Protein AF-A0A372FBF0-F1 (afdb_monomer)

Foldseek 3Di:
DDPVVVVVVVLVPDDPVVNVVVVCVVVVVVPVVPPDPVVNVVVVVVVVVCVVVVNDDDDDVVVVVVVVVVPD

pLDDT: mean 72.68, std 11.82, range [40.66, 92.19]

Radius of gyration: 22.27 Å; Cα contacts (8 Å, |Δi|>4): 11; chains: 1; bounding box: 58×17×44 Å

Sequence (72 aa):
MSIAEILYEQYKVLPKKVQNELKALINTDDEATVSVSVKALKNAVKDVKQLKKGKIQARPITKLFKELENGN

Structure (mmCIF, N/CA/C/O backbone):
data_AF-A0A372FBF0-F1
#
_entry.id   AF-A0A372FBF0-F1
#
loop_
_atom_site.group_PDB
_atom_site.id
_atom_site.type_symbol
_atom_site.label_atom_id
_atom_site.label_alt_id
_atom_site.label_comp_id
_atom_site.label_asym_id
_atom_site.label_entity_id
_atom_site.label_seq_id
_atom_site.pdbx_PDB_ins_code
_atom_site.Cartn_x
_atom_sit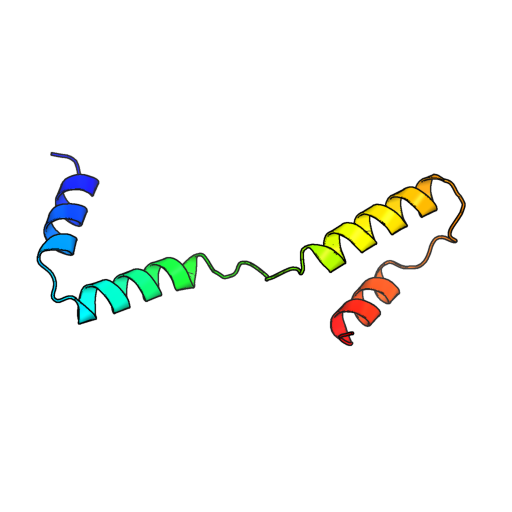e.Cartn_y
_atom_site.Cartn_z
_atom_site.occupancy
_atom_site.B_iso_or_equiv
_atom_site.auth_seq_id
_atom_site.auth_comp_id
_atom_site.auth_asym_id
_atom_site.auth_atom_id
_atom_site.pdbx_PDB_model_num
ATOM 1 N N . MET A 1 1 ? 33.482 -4.261 -1.090 1.00 62.19 1 MET A N 1
ATOM 2 C CA . MET A 1 1 ? 32.305 -4.117 -1.963 1.00 62.19 1 MET A CA 1
ATOM 3 C C . MET A 1 1 ? 31.207 -4.996 -1.405 1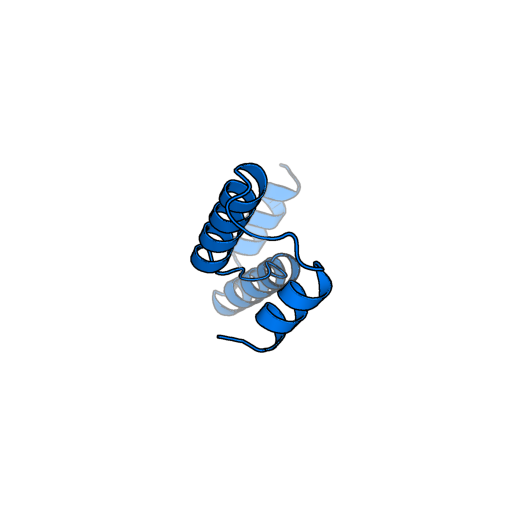.00 62.19 1 MET A C 1
ATOM 5 O O . MET A 1 1 ? 31.465 -6.168 -1.147 1.00 62.19 1 MET A O 1
ATOM 9 N N . SER A 1 2 ? 30.044 -4.426 -1.123 1.00 87.19 2 SER A N 1
ATOM 10 C CA . SER A 1 2 ? 28.890 -5.167 -0.617 1.00 87.19 2 SER A CA 1
ATOM 11 C C . SER A 1 2 ? 28.097 -5.800 -1.765 1.00 87.19 2 SER A C 1
ATOM 13 O O . SER A 1 2 ? 28.170 -5.361 -2.911 1.00 87.19 2 SER A O 1
ATOM 15 N N . ILE A 1 3 ? 27.303 -6.827 -1.458 1.00 83.12 3 ILE A N 1
ATOM 16 C CA . ILE A 1 3 ? 26.415 -7.484 -2.434 1.00 83.12 3 ILE A CA 1
ATOM 17 C C . ILE A 1 3 ? 25.419 -6.474 -3.034 1.00 83.12 3 ILE A C 1
ATOM 19 O O . ILE A 1 3 ? 25.129 -6.524 -4.227 1.00 83.12 3 ILE A O 1
ATOM 23 N N . ALA A 1 4 ? 24.957 -5.509 -2.233 1.00 82.50 4 ALA A N 1
ATOM 24 C CA . ALA A 1 4 ? 24.062 -4.446 -2.683 1.00 82.50 4 ALA A CA 1
ATOM 25 C C . ALA A 1 4 ? 24.727 -3.500 -3.701 1.00 82.50 4 ALA A C 1
ATOM 27 O O . ALA A 1 4 ? 24.096 -3.116 -4.683 1.00 82.50 4 ALA A O 1
ATOM 28 N N . GLU A 1 5 ? 26.007 -3.166 -3.511 1.00 81.38 5 GLU A N 1
ATOM 29 C CA . GLU A 1 5 ? 26.774 -2.345 -4.463 1.00 81.38 5 GLU A CA 1
ATOM 30 C C . GLU A 1 5 ? 26.964 -3.064 -5.804 1.00 81.38 5 GLU A C 1
ATOM 32 O O . GLU A 1 5 ? 26.813 -2.454 -6.859 1.00 81.38 5 GLU A O 1
ATOM 37 N N . ILE A 1 6 ? 27.234 -4.373 -5.773 1.00 85.12 6 ILE A N 1
ATOM 38 C CA . ILE A 1 6 ?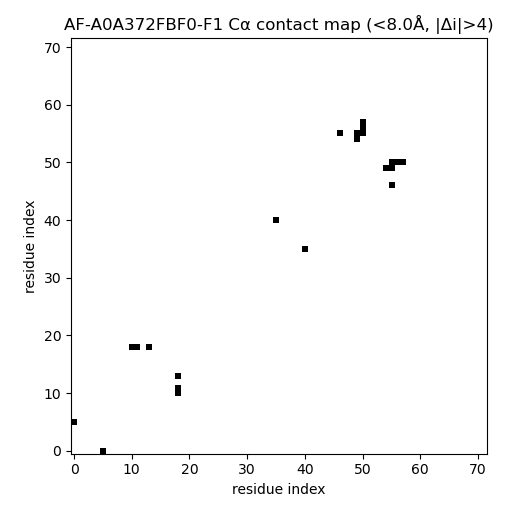 27.384 -5.195 -6.985 1.00 85.12 6 ILE A CA 1
ATOM 39 C C . ILE A 1 6 ? 26.067 -5.244 -7.768 1.00 85.12 6 ILE A C 1
ATOM 41 O O . ILE A 1 6 ? 26.061 -5.044 -8.982 1.00 85.12 6 ILE A O 1
ATOM 45 N N . LEU A 1 7 ? 24.945 -5.469 -7.081 1.00 83.44 7 LEU A N 1
ATOM 46 C CA . LEU A 1 7 ? 23.619 -5.492 -7.703 1.00 83.44 7 LEU A CA 1
ATOM 47 C C . LEU A 1 7 ? 23.238 -4.132 -8.301 1.00 83.44 7 LEU A C 1
ATOM 49 O O . LEU A 1 7 ? 22.667 -4.079 -9.390 1.00 83.44 7 LEU A O 1
ATOM 53 N N . TYR A 1 8 ? 23.587 -3.033 -7.630 1.00 85.88 8 TYR A N 1
ATOM 54 C CA . TYR A 1 8 ? 23.329 -1.682 -8.126 1.00 85.88 8 TYR A CA 1
ATOM 55 C C . TYR A 1 8 ? 24.123 -1.361 -9.401 1.00 85.88 8 TYR A C 1
ATOM 57 O O . TYR A 1 8 ? 23.557 -0.849 -10.370 1.00 85.88 8 TYR A O 1
ATOM 65 N N . GLU A 1 9 ? 25.413 -1.702 -9.440 1.00 87.19 9 GLU A N 1
ATOM 66 C CA . GLU A 1 9 ? 26.236 -1.494 -10.636 1.00 87.19 9 GLU A CA 1
ATOM 67 C C . GLU A 1 9 ? 25.759 -2.357 -11.811 1.00 87.19 9 GLU A C 1
ATOM 69 O O . GLU A 1 9 ? 25.699 -1.877 -12.944 1.00 87.19 9 GLU A O 1
ATOM 74 N N . GLN A 1 10 ? 25.325 -3.596 -11.550 1.00 85.00 10 GLN A N 1
ATOM 75 C CA . GLN A 1 10 ? 24.720 -4.440 -12.582 1.00 85.00 10 GLN A CA 1
ATOM 76 C C . GLN A 1 10 ? 23.381 -3.890 -13.082 1.00 85.00 10 GLN A C 1
ATOM 78 O O . GLN A 1 10 ? 23.146 -3.880 -14.285 1.00 85.00 10 GLN A O 1
ATOM 83 N N . TYR A 1 11 ? 22.52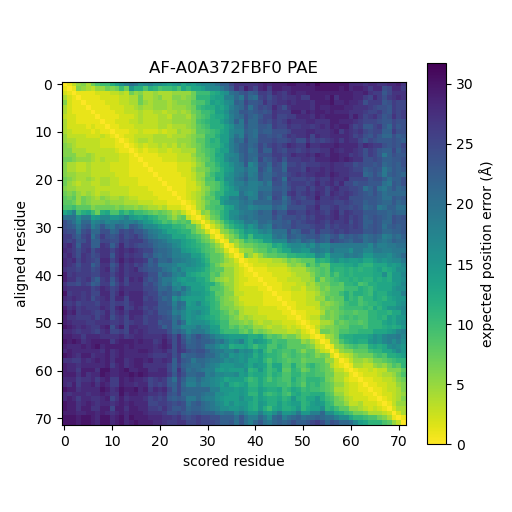6 -3.371 -12.200 1.00 86.75 11 TYR A N 1
ATOM 84 C CA . TYR A 1 11 ? 21.261 -2.743 -12.586 1.00 86.75 11 TYR A CA 1
ATOM 85 C C . TYR A 1 11 ? 21.468 -1.528 -13.502 1.00 86.75 11 TYR A C 1
ATOM 87 O O . TYR A 1 11 ? 20.784 -1.367 -14.516 1.00 86.75 11 TYR A O 1
ATOM 95 N N . LYS A 1 12 ? 22.449 -0.684 -13.172 1.00 87.62 12 LYS A N 1
ATOM 96 C CA . LYS A 1 12 ? 22.735 0.571 -13.876 1.00 87.62 12 LYS A CA 1
ATOM 97 C C . LYS A 1 12 ? 23.144 0.374 -15.336 1.00 87.62 12 LYS A C 1
ATOM 99 O O . LYS A 1 12 ? 22.835 1.229 -16.166 1.00 87.62 12 LYS A O 1
ATOM 104 N N . VAL A 1 13 ? 23.810 -0.736 -15.654 1.00 91.62 13 VAL A N 1
ATOM 105 C CA . VAL A 1 13 ? 24.261 -1.054 -17.020 1.00 91.62 13 VAL A CA 1
ATOM 106 C C . VAL A 1 13 ? 23.190 -1.737 -17.879 1.00 91.62 13 VAL A C 1
ATOM 108 O O . VAL A 1 13 ? 23.397 -1.915 -19.079 1.00 91.62 13 VAL A O 1
ATOM 111 N N . LEU A 1 14 ? 22.036 -2.102 -17.307 1.00 89.31 14 LEU A N 1
ATOM 112 C CA . LEU A 1 14 ? 20.939 -2.711 -18.063 1.00 89.31 14 LEU A CA 1
ATOM 113 C C . LEU A 1 14 ? 20.254 -1.698 -19.000 1.00 89.31 14 LEU A C 1
ATOM 115 O O . LEU A 1 14 ? 20.147 -0.515 -18.670 1.00 89.31 14 LEU A O 1
ATOM 119 N N . PRO A 1 15 ? 19.702 -2.140 -20.145 1.00 92.19 15 PRO A N 1
ATOM 120 C CA . PRO A 1 15 ? 18.856 -1.296 -20.984 1.00 92.19 15 PRO A CA 1
ATOM 121 C C . PRO A 1 15 ? 17.639 -0.762 -20.213 1.00 92.19 15 PRO A C 1
ATOM 123 O O . PRO A 1 15 ? 17.018 -1.494 -19.442 1.00 92.19 15 PRO A O 1
ATOM 126 N N . LYS A 1 16 ? 17.223 0.484 -20.488 1.00 87.19 16 LYS A N 1
ATOM 127 C CA . LYS A 1 16 ? 16.086 1.149 -19.807 1.00 87.19 16 LYS A CA 1
ATOM 128 C C . LYS A 1 16 ? 14.804 0.308 -19.766 1.00 87.19 16 LYS A C 1
ATOM 130 O O . 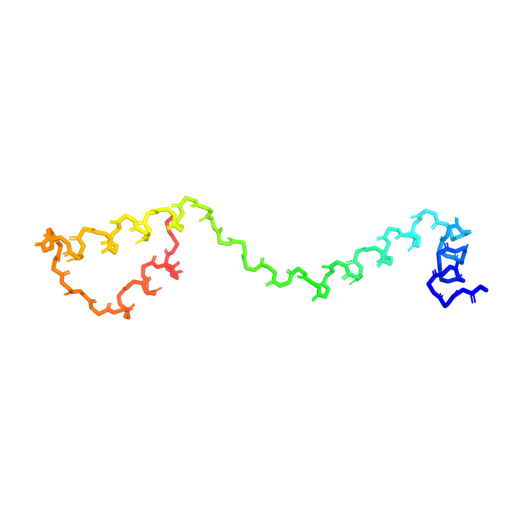LYS A 1 16 ? 14.078 0.349 -18.781 1.00 87.19 16 LYS A O 1
ATOM 135 N N . LYS A 1 17 ? 14.530 -0.463 -20.824 1.00 87.88 17 LYS A N 1
ATOM 136 C CA . LYS A 1 17 ? 13.370 -1.364 -20.887 1.00 87.88 17 LYS A CA 1
ATOM 137 C C . LYS A 1 17 ? 13.424 -2.432 -19.785 1.00 87.88 17 LYS A C 1
ATOM 139 O O . LYS A 1 17 ? 12.454 -2.602 -19.060 1.00 87.88 17 LYS A O 1
ATOM 144 N N . VAL A 1 18 ? 14.583 -3.064 -19.615 1.00 85.81 18 VAL A N 1
ATOM 145 C CA . VAL A 1 18 ? 14.813 -4.122 -18.621 1.00 85.81 18 VAL A CA 1
ATOM 146 C C . VAL A 1 18 ? 14.827 -3.549 -17.203 1.00 85.81 18 VAL A C 1
ATOM 148 O O . VAL A 1 18 ? 14.281 -4.157 -16.291 1.00 85.81 18 VAL A O 1
ATOM 151 N N . GLN A 1 19 ? 15.381 -2.346 -17.013 1.00 86.69 19 GLN A N 1
ATOM 152 C CA . GLN A 1 19 ? 15.323 -1.643 -15.724 1.00 86.69 19 GLN A CA 1
ATOM 153 C C . GLN A 1 19 ? 13.877 -1.402 -15.272 1.00 86.69 19 GLN A C 1
ATOM 155 O O . GLN A 1 19 ? 13.539 -1.643 -14.115 1.00 86.69 19 GLN A O 1
ATOM 160 N N . ASN A 1 20 ? 13.016 -0.959 -16.193 1.00 84.88 20 ASN A N 1
ATOM 161 C CA . ASN A 1 20 ? 11.606 -0.710 -15.906 1.00 84.88 20 ASN A CA 1
ATOM 162 C C . ASN A 1 20 ? 10.843 -2.001 -15.593 1.00 84.88 20 ASN A C 1
ATOM 164 O O . ASN A 1 20 ? 10.046 -2.009 -14.661 1.00 84.88 20 ASN A O 1
ATOM 168 N N . GLU A 1 21 ? 11.099 -3.080 -16.337 1.00 81.75 21 GLU A N 1
ATOM 169 C CA . GLU A 1 21 ? 10.492 -4.396 -16.094 1.00 81.75 21 GLU A CA 1
ATOM 170 C C . GLU A 1 21 ? 10.918 -4.972 -14.735 1.00 81.75 21 GLU A C 1
ATOM 172 O O . GLU A 1 21 ? 10.071 -5.427 -13.973 1.00 81.75 21 GLU A O 1
ATOM 177 N N . LEU A 1 22 ? 12.204 -4.878 -14.378 1.00 81.62 22 LEU A N 1
ATOM 178 C CA . LEU A 1 22 ? 12.708 -5.339 -13.082 1.00 81.62 22 LEU A CA 1
ATOM 179 C C . LEU A 1 22 ? 12.156 -4.504 -11.920 1.00 81.62 22 LEU A C 1
ATOM 181 O O . LEU A 1 22 ? 11.757 -5.054 -10.899 1.00 81.62 22 LEU A O 1
ATOM 185 N N . LYS A 1 23 ? 12.093 -3.177 -12.083 1.00 81.38 23 LYS A N 1
ATOM 186 C CA . LYS A 1 23 ? 11.485 -2.279 -11.094 1.00 81.38 23 LYS A CA 1
ATOM 187 C C . LYS A 1 23 ? 10.000 -2.582 -10.908 1.00 81.38 23 LYS A C 1
ATOM 189 O O . LYS A 1 23 ? 9.524 -2.584 -9.779 1.00 81.38 23 LYS A O 1
ATOM 194 N N . ALA A 1 24 ? 9.281 -2.838 -12.001 1.00 80.50 24 ALA A N 1
ATOM 195 C CA . ALA A 1 24 ? 7.888 -3.250 -11.938 1.00 80.50 24 ALA A CA 1
ATOM 196 C C . ALA A 1 24 ? 7.754 -4.567 -11.171 1.00 80.50 24 ALA A C 1
ATOM 198 O O . ALA A 1 24 ? 6.948 -4.635 -10.256 1.00 80.50 24 ALA A O 1
A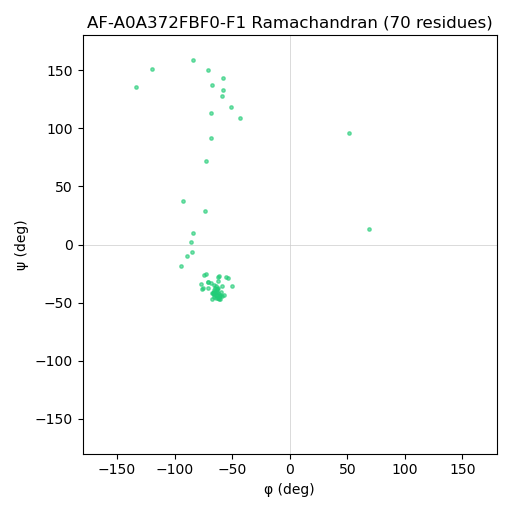TOM 199 N N . LEU A 1 25 ? 8.583 -5.569 -11.469 1.00 78.38 25 LEU A N 1
ATOM 200 C CA . LEU A 1 25 ? 8.531 -6.880 -10.822 1.00 78.38 25 LEU A CA 1
ATOM 201 C C . LEU A 1 25 ? 8.800 -6.806 -9.311 1.00 78.38 25 LEU A C 1
ATOM 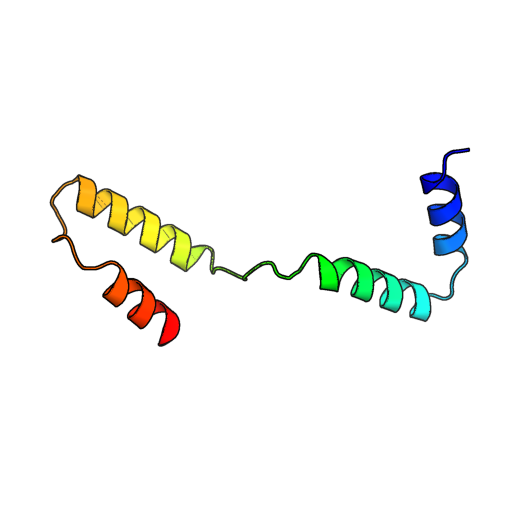203 O O . LEU A 1 25 ? 8.015 -7.336 -8.536 1.00 78.38 25 LEU A O 1
ATOM 207 N N . ILE A 1 26 ? 9.829 -6.061 -8.891 1.00 76.06 26 ILE A N 1
ATOM 208 C CA . ILE A 1 26 ? 10.136 -5.830 -7.467 1.00 76.06 26 ILE A CA 1
ATOM 209 C C . ILE A 1 26 ? 8.974 -5.121 -6.759 1.00 76.06 26 ILE A C 1
ATOM 211 O O . ILE A 1 26 ? 8.579 -5.511 -5.667 1.00 76.06 26 ILE A O 1
ATOM 215 N N . ASN A 1 27 ? 8.398 -4.097 -7.390 1.00 72.88 27 ASN A N 1
ATOM 216 C CA . ASN A 1 27 ? 7.286 -3.355 -6.803 1.00 72.88 27 ASN A CA 1
ATOM 217 C C . ASN A 1 27 ? 5.971 -4.151 -6.805 1.00 72.88 27 ASN A C 1
ATOM 219 O O . ASN A 1 27 ? 5.112 -3.888 -5.974 1.00 72.88 27 ASN A O 1
ATOM 223 N N . THR A 1 28 ? 5.798 -5.112 -7.719 1.00 63.78 28 THR A N 1
ATOM 224 C CA . THR A 1 28 ? 4.572 -5.923 -7.813 1.00 63.78 28 THR A CA 1
ATOM 225 C C . THR A 1 28 ? 4.458 -6.895 -6.637 1.00 63.78 28 THR A C 1
ATOM 227 O O . THR A 1 28 ? 3.349 -7.149 -6.173 1.00 63.78 28 THR A O 1
ATOM 230 N N . ASP A 1 29 ? 5.587 -7.382 -6.114 1.00 56.06 29 ASP A N 1
ATOM 231 C CA . ASP A 1 29 ? 5.607 -8.259 -4.937 1.00 56.06 29 ASP A CA 1
ATOM 232 C C . ASP A 1 29 ? 5.328 -7.495 -3.621 1.00 56.06 29 ASP A C 1
ATOM 234 O O . ASP A 1 29 ? 4.764 -8.071 -2.690 1.00 56.06 29 ASP A O 1
ATOM 238 N N . ASP A 1 30 ? 5.632 -6.190 -3.558 1.00 55.56 30 ASP A N 1
ATOM 239 C CA . ASP A 1 30 ? 5.376 -5.329 -2.387 1.00 55.56 30 ASP A CA 1
ATOM 240 C C . ASP A 1 30 ? 4.039 -4.548 -2.461 1.00 55.56 30 ASP A C 1
ATOM 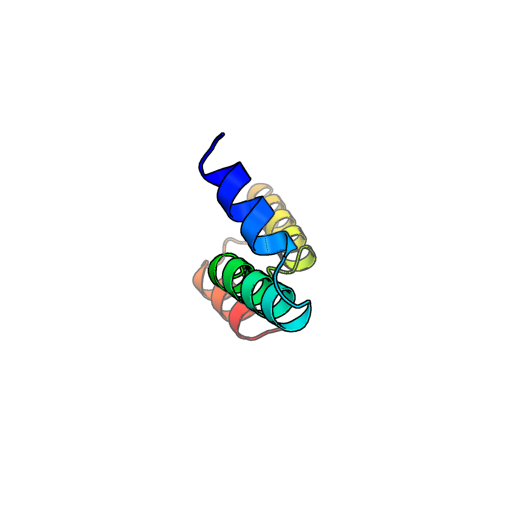242 O O . ASP A 1 30 ? 3.510 -4.109 -1.434 1.00 55.56 30 ASP A O 1
ATOM 246 N N . GLU A 1 31 ? 3.435 -4.392 -3.646 1.00 50.53 31 GLU A N 1
ATOM 247 C CA . GLU A 1 31 ? 2.162 -3.678 -3.855 1.00 50.53 31 GLU A CA 1
ATOM 248 C C . GLU A 1 31 ? 0.916 -4.584 -3.815 1.00 50.53 31 GLU A C 1
ATOM 250 O O . GLU A 1 31 ? -0.112 -4.300 -4.427 1.00 50.53 31 GLU A O 1
ATOM 255 N N . ALA A 1 32 ? 0.909 -5.581 -2.927 1.00 46.28 32 ALA A N 1
ATOM 256 C CA . ALA A 1 32 ? -0.336 -5.973 -2.254 1.00 46.28 32 ALA A CA 1
ATOM 257 C C . ALA A 1 32 ? -0.744 -4.932 -1.183 1.00 46.28 32 ALA A C 1
ATOM 259 O O . ALA A 1 32 ? -1.383 -5.251 -0.176 1.00 46.28 32 ALA A O 1
ATOM 260 N N . THR A 1 33 ? -0.374 -3.663 -1.371 1.00 49.66 33 THR A N 1
ATOM 261 C CA . THR A 1 33 ? -0.912 -2.541 -0.618 1.00 49.66 33 THR A CA 1
ATOM 262 C C . THR A 1 33 ? -2.361 -2.378 -1.039 1.00 49.66 33 THR A C 1
ATOM 264 O O . THR A 1 33 ? -2.693 -1.691 -2.000 1.00 49.66 33 THR A O 1
ATOM 267 N N . VAL A 1 34 ? -3.253 -3.043 -0.299 1.00 53.53 34 VAL A N 1
ATOM 268 C CA . VAL A 1 34 ? -4.691 -2.772 -0.318 1.00 53.53 34 VAL A CA 1
ATOM 269 C C . VAL A 1 34 ? -4.849 -1.255 -0.308 1.00 53.53 34 VAL A C 1
ATOM 271 O O . VAL A 1 34 ? -4.528 -0.607 0.692 1.00 53.53 34 VAL A O 1
ATOM 274 N N . SER A 1 35 ? -5.281 -0.674 -1.430 1.00 54.56 35 SER A N 1
ATOM 275 C CA . SER A 1 35 ? -5.454 0.768 -1.568 1.00 54.56 35 SER A CA 1
ATOM 276 C C . SER A 1 35 ? -6.687 1.181 -0.763 1.00 54.56 35 SER A C 1
ATOM 278 O O . SER A 1 35 ? -7.760 1.463 -1.298 1.00 54.56 35 SER A O 1
ATOM 280 N N . VAL A 1 36 ? -6.578 1.149 0.563 1.00 59.25 36 VAL A N 1
ATOM 281 C CA . VAL A 1 36 ? -7.635 1.617 1.446 1.00 59.25 36 VAL A CA 1
ATOM 282 C C . VAL A 1 36 ? -7.698 3.123 1.256 1.00 59.25 36 VAL A C 1
ATOM 284 O O . VAL A 1 36 ? -6.767 3.851 1.600 1.00 59.25 36 VAL A O 1
ATOM 287 N N . SER A 1 37 ? -8.804 3.604 0.690 1.00 62.31 37 SER A N 1
ATOM 288 C CA . SER A 1 37 ? -9.064 5.035 0.576 1.00 62.31 37 SER A CA 1
ATOM 289 C C . SER A 1 37 ? -8.883 5.690 1.949 1.00 62.31 37 SER A C 1
ATOM 291 O O . SER A 1 37 ? -9.606 5.387 2.900 1.00 62.31 37 SER A O 1
ATOM 293 N N . VAL A 1 38 ? -7.931 6.621 2.064 1.00 67.88 38 VAL A N 1
ATOM 294 C CA . VAL A 1 38 ? -7.655 7.375 3.305 1.00 67.88 38 VAL A CA 1
ATOM 295 C C . VAL A 1 38 ? -8.930 8.043 3.844 1.00 67.88 38 VAL A C 1
ATOM 297 O O . VAL A 1 38 ? -9.114 8.201 5.053 1.00 67.88 38 VAL A O 1
ATOM 300 N N . LYS A 1 39 ? -9.865 8.384 2.948 1.00 66.81 39 LYS A N 1
ATOM 301 C CA . LYS A 1 39 ? -11.190 8.917 3.283 1.00 66.81 39 LYS A CA 1
ATOM 302 C C . LYS A 1 39 ? -12.058 7.890 4.020 1.00 66.81 39 LYS A C 1
ATOM 304 O O . LYS A 1 39 ? -12.680 8.244 5.020 1.00 66.81 39 LYS A O 1
ATOM 309 N N . ALA A 1 40 ? -12.063 6.635 3.570 1.00 66.50 40 ALA A N 1
ATOM 310 C CA . ALA A 1 40 ? -12.781 5.542 4.225 1.00 66.50 40 ALA A CA 1
ATOM 311 C C . ALA A 1 40 ? -12.208 5.262 5.622 1.00 66.50 40 ALA A C 1
ATOM 313 O O . ALA A 1 40 ? -12.962 5.165 6.590 1.00 66.50 40 ALA A O 1
ATOM 314 N N . LEU A 1 41 ? -10.877 5.271 5.760 1.00 71.56 41 LEU A N 1
ATOM 315 C CA . LEU A 1 41 ? -10.214 5.108 7.056 1.00 71.56 41 LEU A CA 1
ATOM 316 C C . LEU A 1 41 ? -10.584 6.233 8.037 1.00 71.56 41 LEU A C 1
ATOM 318 O O . LEU A 1 41 ? -10.919 5.982 9.194 1.00 71.56 41 LEU A O 1
ATOM 322 N N . LYS A 1 42 ? -10.586 7.488 7.571 1.00 76.00 42 LYS A N 1
ATOM 323 C CA . LYS A 1 42 ? -10.967 8.650 8.389 1.00 76.00 42 LYS A CA 1
ATOM 324 C C . LYS A 1 42 ? -12.420 8.575 8.867 1.00 76.00 42 LYS A C 1
ATOM 326 O O . LYS A 1 42 ? -12.705 8.963 10.003 1.00 76.00 42 LYS A O 1
ATOM 331 N N . ASN A 1 43 ? -13.323 8.076 8.025 1.00 74.94 43 ASN A N 1
ATOM 332 C CA . ASN A 1 43 ? -14.724 7.871 8.388 1.00 74.94 43 ASN A CA 1
ATOM 333 C C . ASN A 1 43 ? -14.868 6.761 9.437 1.00 74.94 43 ASN A C 1
ATOM 335 O O . ASN A 1 43 ? -15.460 7.008 10.484 1.00 74.94 43 ASN A O 1
ATOM 339 N N . ALA A 1 44 ? -14.207 5.617 9.244 1.00 72.75 44 ALA A N 1
ATOM 340 C CA . ALA A 1 44 ? -14.214 4.523 10.216 1.00 72.75 44 ALA A CA 1
ATOM 341 C C . ALA A 1 44 ? -13.705 4.968 11.602 1.00 72.75 44 ALA A C 1
ATOM 343 O O . ALA A 1 44 ? -14.325 4.685 12.628 1.00 72.75 44 ALA A O 1
ATOM 344 N N . VAL A 1 45 ? -12.623 5.754 11.654 1.00 79.12 45 VAL A N 1
ATOM 345 C CA . VAL A 1 45 ? -12.094 6.312 12.915 1.00 79.12 45 VAL A CA 1
ATOM 346 C C . VAL A 1 45 ? -13.100 7.256 13.586 1.00 79.12 45 VAL A C 1
ATOM 348 O O . VAL A 1 45 ? -13.232 7.271 14.815 1.00 79.12 45 VAL A O 1
ATOM 351 N N . LYS A 1 46 ? -13.834 8.051 12.798 1.00 78.44 46 LYS A N 1
ATOM 352 C CA . LYS A 1 46 ? -14.882 8.939 13.312 1.00 78.44 46 LYS A CA 1
ATOM 353 C C . LYS A 1 46 ? -16.036 8.133 13.909 1.00 78.44 46 LYS A C 1
ATOM 355 O O . LYS A 1 46 ? -16.487 8.479 15.000 1.00 78.44 46 LYS A O 1
ATOM 360 N N . ASP A 1 47 ? -16.449 7.054 13.258 1.00 73.50 47 ASP A N 1
ATOM 361 C CA . ASP A 1 47 ? -17.555 6.207 13.708 1.00 73.50 47 ASP A CA 1
ATOM 362 C C . ASP A 1 47 ? -17.212 5.464 15.003 1.00 73.50 47 ASP A C 1
ATOM 364 O O . ASP A 1 47 ? -17.991 5.495 15.958 1.00 73.50 47 ASP A O 1
ATOM 368 N N . VAL A 1 48 ? -15.988 4.936 15.121 1.00 78.06 48 VAL A N 1
ATOM 369 C CA . VAL A 1 48 ? -15.480 4.342 16.373 1.00 78.06 48 VAL A CA 1
ATOM 370 C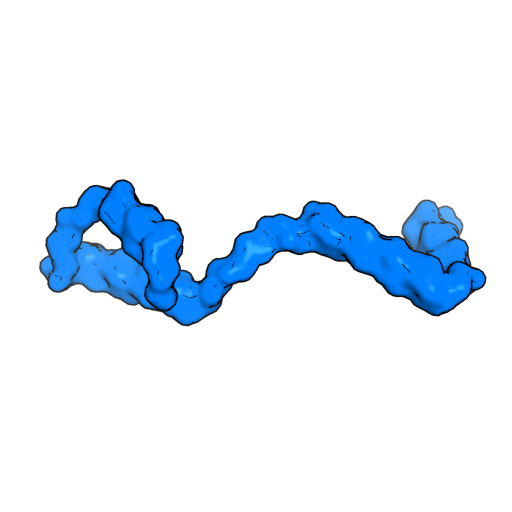 C . VAL A 1 48 ? -15.472 5.368 17.513 1.00 78.06 48 VAL A C 1
ATOM 372 O O . VAL A 1 48 ? -15.870 5.072 18.643 1.00 78.06 48 VAL A O 1
ATOM 375 N N . LYS A 1 49 ? -15.080 6.618 17.232 1.00 79.19 49 LYS A N 1
ATOM 376 C CA . LYS A 1 49 ? -15.093 7.700 18.229 1.00 79.19 49 LYS A CA 1
ATOM 377 C C . LYS A 1 49 ? -16.509 8.060 18.683 1.00 79.19 49 LYS A C 1
ATOM 379 O O . LYS A 1 49 ? -16.691 8.428 19.843 1.00 79.19 49 LYS A O 1
ATOM 384 N N . GLN A 1 50 ? -17.502 7.990 17.800 1.00 75.69 50 GLN A N 1
ATOM 385 C CA . GLN A 1 50 ? -18.901 8.255 18.143 1.00 75.69 50 GLN A CA 1
ATOM 386 C C . GLN A 1 50 ? -19.545 7.080 18.895 1.00 75.69 50 GLN A C 1
ATOM 388 O O . GLN A 1 50 ? -20.324 7.316 19.819 1.00 75.69 50 GLN A O 1
ATOM 393 N N . LEU A 1 51 ? -19.150 5.841 18.582 1.00 74.19 51 LEU A N 1
ATOM 394 C CA . LEU A 1 51 ? -19.537 4.639 19.325 1.00 74.19 51 LEU A CA 1
ATOM 395 C C . LEU A 1 51 ? -19.019 4.696 20.768 1.00 74.19 51 LEU A C 1
ATOM 397 O O . LEU A 1 51 ? -19.794 4.533 21.706 1.00 74.19 51 LEU A O 1
ATOM 401 N N . LYS A 1 52 ? -17.746 5.069 20.970 1.00 70.69 52 LYS A N 1
ATOM 402 C CA . LYS A 1 52 ? -17.172 5.275 22.316 1.00 70.69 52 LYS A CA 1
ATOM 403 C C . LYS A 1 52 ? -17.881 6.383 23.109 1.00 70.69 52 LYS A C 1
ATOM 405 O O . LYS A 1 52 ? -17.889 6.359 24.334 1.00 70.69 52 LYS A O 1
ATOM 410 N N . LYS A 1 53 ? -18.474 7.361 22.419 1.00 76.69 53 LYS A N 1
ATOM 411 C CA . LYS A 1 53 ? -19.260 8.452 23.020 1.00 76.69 53 LYS A CA 1
ATOM 412 C C . LYS A 1 53 ? -20.733 8.087 23.255 1.00 76.69 53 LYS A C 1
ATOM 414 O O . LYS A 1 53 ? -21.486 8.959 23.674 1.00 76.69 53 LYS A O 1
ATOM 419 N N . GLY A 1 54 ? -21.153 6.856 22.947 1.00 70.62 54 GLY A N 1
ATOM 420 C CA . GLY A 1 54 ? -22.539 6.400 23.091 1.00 70.62 54 GLY A CA 1
ATOM 421 C C . GLY A 1 54 ? -23.524 7.051 22.115 1.00 70.62 54 GLY A C 1
ATOM 422 O O . GLY A 1 54 ? -24.730 6.960 22.310 1.00 70.62 54 GLY A O 1
ATOM 423 N N . LYS A 1 55 ? -23.031 7.730 21.069 1.00 66.12 55 LYS A N 1
ATOM 424 C CA . LYS A 1 55 ? -23.863 8.465 20.099 1.00 66.12 55 LYS A CA 1
ATOM 425 C C . LYS A 1 55 ? -24.322 7.608 18.920 1.00 66.12 55 LYS A C 1
ATOM 427 O O . LYS A 1 55 ? -25.145 8.057 18.129 1.00 66.12 55 LYS A O 1
ATOM 432 N N . ILE A 1 56 ? -23.780 6.397 18.787 1.00 64.38 56 ILE A N 1
ATOM 433 C CA . ILE A 1 56 ? -24.131 5.432 17.741 1.00 64.38 56 ILE A CA 1
ATOM 434 C C . ILE A 1 56 ? -24.338 4.074 18.407 1.00 64.38 56 ILE A C 1
ATOM 436 O O . ILE A 1 56 ? -23.550 3.675 19.265 1.00 64.38 56 ILE A O 1
ATOM 440 N N . GLN A 1 57 ? -25.400 3.372 18.014 1.00 65.94 57 GLN A N 1
ATOM 441 C CA . GLN A 1 57 ? -25.679 2.019 18.490 1.00 65.94 57 GLN A CA 1
ATOM 442 C C . GLN A 1 57 ? -24.623 1.040 17.969 1.00 65.94 57 GLN A C 1
ATOM 444 O O . GLN A 1 57 ? -24.258 1.085 16.792 1.00 65.94 57 GLN A O 1
ATOM 449 N N . ALA A 1 58 ? -24.154 0.139 18.834 1.00 65.19 58 ALA A N 1
ATOM 450 C CA . ALA A 1 58 ? -23.261 -0.936 18.427 1.00 65.19 58 ALA A CA 1
ATOM 451 C C . ALA A 1 58 ? -23.946 -1.791 17.351 1.00 65.19 58 ALA A C 1
ATOM 453 O O . ALA A 1 58 ? -25.083 -2.234 17.519 1.00 65.19 58 ALA A O 1
ATOM 454 N N . ARG A 1 59 ? -23.261 -2.005 16.228 1.00 68.62 59 ARG A N 1
ATOM 455 C CA . ARG A 1 59 ? -23.724 -2.877 15.146 1.00 68.62 59 ARG A CA 1
ATOM 456 C C . ARG A 1 59 ? -22.720 -4.007 14.934 1.00 68.62 59 ARG A C 1
ATOM 458 O O . ARG A 1 59 ? -21.530 -3.806 15.182 1.00 68.62 59 ARG A O 1
ATOM 465 N N . PRO A 1 60 ? -23.172 -5.178 14.458 1.00 72.75 60 PRO A N 1
ATOM 466 C CA . PRO A 1 60 ? -22.275 -6.267 14.110 1.00 72.75 60 PRO A CA 1
ATOM 467 C C . PRO A 1 60 ? -21.261 -5.830 13.052 1.00 72.75 60 PRO A C 1
ATOM 469 O O . PRO A 1 60 ? -21.635 -5.270 12.020 1.00 72.75 60 PRO A O 1
ATOM 472 N N . ILE A 1 61 ? -19.991 -6.156 13.289 1.00 67.62 61 ILE A N 1
ATOM 473 C CA . ILE A 1 61 ? -18.873 -5.908 12.365 1.00 67.62 61 ILE A CA 1
ATOM 474 C C . ILE A 1 61 ? -19.141 -6.531 10.977 1.00 67.62 61 ILE A C 1
ATOM 476 O O . ILE A 1 61 ? -18.728 -5.991 9.957 1.00 67.62 61 ILE A O 1
ATOM 480 N N . THR A 1 62 ? -19.936 -7.601 10.915 1.00 72.19 62 THR A N 1
ATOM 481 C CA . THR A 1 62 ? -20.375 -8.246 9.667 1.00 72.19 62 THR A CA 1
ATOM 482 C C . THR A 1 62 ? -21.211 -7.348 8.752 1.00 72.19 62 THR A C 1
ATOM 484 O O . THR A 1 62 ? -21.188 -7.543 7.541 1.00 72.19 62 THR A O 1
ATOM 487 N N . LYS A 1 63 ? -21.939 -6.356 9.285 1.00 70.00 63 LYS A N 1
ATOM 488 C CA . LYS A 1 63 ? -22.665 -5.381 8.453 1.00 70.00 63 LYS A CA 1
ATOM 489 C C . LYS A 1 63 ? -21.722 -4.350 7.833 1.00 70.00 63 LYS A C 1
ATOM 491 O O . LYS A 1 63 ? -21.897 -4.022 6.669 1.00 70.00 63 LYS A O 1
ATOM 496 N N . LEU A 1 64 ? -20.697 -3.919 8.573 1.00 66.94 64 LEU A N 1
ATOM 497 C CA . LEU A 1 64 ? -19.671 -3.000 8.067 1.00 66.94 64 LEU A CA 1
ATOM 498 C C . LEU A 1 64 ? -18.881 -3.616 6.911 1.00 66.94 64 LEU A C 1
ATOM 500 O O . LEU A 1 64 ? -18.677 -2.961 5.897 1.00 66.94 64 LEU A O 1
ATOM 504 N N . PHE A 1 65 ? -18.486 -4.886 7.030 1.00 70.44 65 PHE A N 1
ATOM 505 C CA . PHE A 1 65 ? -17.793 -5.574 5.938 1.00 70.44 65 PHE A CA 1
ATOM 506 C C . PHE A 1 65 ? -18.663 -5.706 4.683 1.00 70.44 65 PHE A C 1
ATOM 508 O O . PHE A 1 65 ? -18.182 -5.421 3.594 1.00 70.44 65 PHE A O 1
ATOM 515 N N . LYS A 1 66 ? -19.960 -6.013 4.827 1.00 73.19 66 LYS A N 1
ATOM 516 C CA . LYS A 1 66 ? -20.895 -6.041 3.687 1.00 73.19 66 LYS A CA 1
ATOM 517 C C . LYS A 1 66 ? -21.097 -4.672 3.034 1.00 73.19 66 LYS A C 1
ATOM 519 O O . LYS A 1 66 ? -21.291 -4.600 1.828 1.00 73.19 66 LYS A O 1
ATOM 524 N N . GLU A 1 67 ? -21.092 -3.592 3.810 1.00 64.75 67 GLU A N 1
ATOM 525 C CA . GLU A 1 67 ? -21.189 -2.224 3.281 1.00 64.75 67 GLU A CA 1
ATOM 526 C C . GLU A 1 67 ? -19.905 -1.804 2.543 1.00 64.75 67 GLU A C 1
ATOM 528 O O . GLU A 1 67 ? -19.985 -1.074 1.560 1.00 64.75 67 GLU A O 1
ATOM 533 N N . LEU A 1 68 ? -18.738 -2.302 2.970 1.00 65.12 68 LEU A N 1
ATOM 534 C CA . LEU A 1 68 ? -17.451 -2.069 2.304 1.00 65.12 68 LEU A CA 1
ATOM 535 C C . LEU A 1 68 ? -17.273 -2.912 1.030 1.00 65.12 68 LEU A C 1
ATOM 537 O O . LEU A 1 68 ? -16.746 -2.403 0.046 1.00 65.12 68 LEU A O 1
ATOM 541 N N . GLU A 1 69 ? -17.725 -4.170 1.023 1.00 67.38 69 GLU A N 1
ATOM 542 C CA . GLU A 1 69 ? -17.693 -5.044 -0.164 1.00 67.38 69 GLU A CA 1
ATOM 543 C C . GLU A 1 69 ? -18.652 -4.574 -1.263 1.00 67.38 69 GLU A C 1
ATOM 545 O O . GLU A 1 69 ? -18.345 -4.701 -2.445 1.00 67.38 69 GLU A O 1
ATOM 550 N N . ASN A 1 70 ? -19.792 -3.987 -0.887 1.00 66.50 70 ASN A N 1
ATOM 551 C CA . ASN A 1 70 ? -20.798 -3.511 -1.839 1.00 66.50 70 ASN A CA 1
ATOM 552 C C . ASN A 1 70 ? -20.522 -2.107 -2.403 1.00 66.50 70 ASN A C 1
ATOM 554 O O . ASN A 1 70 ? -21.397 -1.569 -3.072 1.00 66.50 70 ASN A O 1
ATOM 558 N N . GLY A 1 71 ? -19.333 -1.543 -2.153 1.00 45.19 71 GLY A N 1
ATOM 559 C CA . GLY A 1 71 ? -18.750 -0.426 -2.904 1.00 45.19 71 GLY A CA 1
ATOM 560 C C . GLY A 1 71 ? -19.648 0.800 -3.094 1.00 45.19 71 GLY A C 1
ATOM 561 O O . GLY A 1 71 ? -20.392 0.886 -4.068 1.00 45.19 71 GLY A O 1
ATOM 562 N N . ASN A 1 72 ? -19.489 1.794 -2.220 1.00 40.66 72 ASN A N 1
ATOM 563 C CA . ASN A 1 72 ? -19.896 3.177 -2.481 1.00 40.66 72 ASN A CA 1
ATOM 564 C C . ASN A 1 72 ? -18.651 4.061 -2.614 1.00 40.66 72 ASN A C 1
ATOM 566 O O . ASN A 1 72 ? -17.771 3.951 -1.726 1.00 40.66 72 ASN A O 1
#

Solvent-accessible surface area (backbone atoms only — not comparable to full-atom values): 4474 Å² total; per-residue (Å²): 138,53,74,68,55,55,52,49,57,57,52,71,74,46,56,71,69,58,46,52,52,51,52,48,54,60,46,58,76,67,58,78,60,75,83,69,53,67,68,58,54,55,48,53,55,50,51,55,56,34,39,77,67,69,77,42,82,90,70,64,68,70,56,56,52,53,56,60,73,67,62,128

Mean predicted aligned error: 15.87 Å

Secondary structure (DSSP, 8-state):
--HHHHHHHHHHTS-HHHHHHHHHHHHHHH-------HHHHHHHHHHHHHHHTT-S----HHHHHHHHHT--